Protein AF-A0A9X8VLS9-F1 (afdb_monomer_lite)

Organism: Serratia marcescens (NCBI:txid615)

InterPro domains:
  IPR002508 N-acetylmuramoyl-L-alanine amidase, catalytic domain [PF01520] (3-65)
  IPR002508 N-acetylmuramoyl-L-alanine amidase, catalytic domain [SM00646] (1-65)
  IPR002508 N-acetylmuramoyl-L-alanine amidase, catalytic domain [cd02696] (1-64)
  IPR018392 LysM domain [PS51782] (118-138)
  IPR018392 LysM domain [cd00118] (118-138)
  IPR050695 N-acetylmuramoyl-L-alanine amidase 3 [PTHR30404] (2-70)

Secondary structure (DSSP, 8-state):
-HHHHTTS--S-SSPPP---GGG--SSS---------TTSHHHHHHHT-HHHHHHHHHHHHHHHHHHHHHS---S------------SS---------PPPP-------------------PPTT--HHHHHHHHT--

pLDDT: mean 75.37, std 22.16, range [29.98, 98.44]

Sequence (138 aa):
LQQLQSVGSLHKRRPEHASLGVLRSPDIPSLLVETGFISNSTEERLLGSSAYQEKIAKAIHNGLRSYFLAHPLQADPKVENRPLDVAAAVNTSTPDVRQPEPIVSPAGASRSVSGKTQIHVVKRAETLSGIADSYGTT

Radius of gyration: 24.67 Å; chains: 1; bounding box: 64×37×47 Å

Structure (mmCIF, N/CA/C/O backbone):
data_AF-A0A9X8VLS9-F1
#
_entry.id   AF-A0A9X8VLS9-F1
#
loop_
_atom_site.group_PDB
_atom_site.id
_atom_site.type_symbol
_atom_site.label_atom_id
_atom_site.label_alt_id
_atom_site.label_comp_id
_atom_site.label_asym_id
_atom_site.label_entity_id
_atom_site.label_seq_id
_atom_site.pdbx_PDB_ins_code
_atom_site.Cartn_x
_atom_site.Cartn_y
_atom_site.Cartn_z
_atom_site.occupancy
_atom_site.B_iso_or_equiv
_atom_site.auth_seq_id
_atom_site.auth_comp_id
_atom_site.auth_asym_id
_atom_site.auth_atom_id
_atom_site.pdbx_PDB_model_num
ATOM 1 N N . LEU A 1 1 ? -6.732 -0.413 -9.523 1.00 81.25 1 LEU A N 1
ATOM 2 C CA . LEU A 1 1 ? -7.660 0.330 -8.632 1.00 81.25 1 LEU A CA 1
ATOM 3 C C . LEU A 1 1 ? -8.985 -0.387 -8.376 1.00 81.25 1 LEU A C 1
ATOM 5 O O . LEU A 1 1 ? -9.423 -0.365 -7.237 1.00 81.25 1 LEU A O 1
ATOM 9 N N . GLN A 1 2 ? -9.598 -1.046 -9.370 1.00 91.44 2 GLN A N 1
ATOM 10 C CA . GLN A 1 2 ? -10.884 -1.754 -9.205 1.00 91.44 2 GLN A CA 1
ATOM 11 C C . GLN A 1 2 ? -10.940 -2.683 -7.978 1.00 91.44 2 GLN A C 1
ATOM 13 O O . GLN A 1 2 ? -11.928 -2.678 -7.254 1.00 91.44 2 GLN A O 1
ATOM 18 N N . GLN A 1 3 ? -9.864 -3.430 -7.699 1.00 94.06 3 GLN A N 1
ATOM 19 C CA . GLN A 1 3 ? -9.827 -4.339 -6.547 1.00 94.06 3 GLN A CA 1
ATOM 20 C C . GLN A 1 3 ? -9.942 -3.595 -5.204 1.00 94.06 3 GLN A C 1
ATOM 22 O O . GLN A 1 3 ? -10.717 -4.012 -4.350 1.00 94.06 3 GLN A O 1
ATOM 27 N N . LEU A 1 4 ? -9.254 -2.461 -5.023 1.00 92.69 4 LEU A N 1
ATOM 28 C CA . LEU A 1 4 ? -9.341 -1.666 -3.788 1.00 92.69 4 LEU A CA 1
ATOM 29 C C . LEU A 1 4 ? -10.698 -0.957 -3.637 1.00 92.69 4 LEU A C 1
ATOM 31 O O . LEU A 1 4 ? -11.201 -0.857 -2.525 1.00 92.69 4 LEU A O 1
ATOM 35 N N . GLN A 1 5 ? -11.335 -0.549 -4.743 1.00 92.56 5 GLN A N 1
ATOM 36 C CA . GLN A 1 5 ? -12.695 0.023 -4.717 1.00 92.56 5 GLN A CA 1
ATOM 37 C C . GLN A 1 5 ? -13.745 -0.947 -4.161 1.00 92.56 5 GLN A C 1
ATOM 39 O O . GLN A 1 5 ? -14.777 -0.511 -3.665 1.00 92.56 5 GLN A O 1
ATOM 44 N N . SER A 1 6 ? -13.497 -2.258 -4.248 1.00 91.25 6 SER A N 1
ATOM 45 C CA . SER A 1 6 ? -14.399 -3.268 -3.684 1.00 91.25 6 SER A CA 1
ATOM 46 C C . SER A 1 6 ? -14.282 -3.415 -2.161 1.00 91.25 6 SER A C 1
ATOM 48 O O . SER A 1 6 ? -15.167 -3.992 -1.535 1.00 91.25 6 SER A O 1
ATOM 50 N N . VAL A 1 7 ? -13.201 -2.900 -1.563 1.00 92.25 7 VAL A N 1
ATOM 51 C CA . VAL A 1 7 ? -12.941 -2.985 -0.118 1.00 92.25 7 VAL A CA 1
ATOM 52 C C . VAL A 1 7 ? -13.518 -1.778 0.621 1.00 92.25 7 VAL A C 1
ATOM 54 O O . VAL A 1 7 ? -14.053 -1.936 1.717 1.00 92.25 7 VAL A O 1
ATOM 57 N N . GLY A 1 8 ? -13.444 -0.590 0.017 1.00 88.56 8 GLY A N 1
ATOM 58 C CA . GLY A 1 8 ? -13.924 0.654 0.607 1.00 88.56 8 GLY A CA 1
ATOM 59 C C . GLY A 1 8 ? -13.928 1.815 -0.386 1.00 88.56 8 GLY A C 1
ATOM 60 O O . GLY A 1 8 ? -13.555 1.671 -1.554 1.00 88.56 8 GLY A O 1
ATOM 61 N N . SER A 1 9 ? -14.359 2.985 0.087 1.00 88.38 9 SER A N 1
ATOM 62 C CA . SER A 1 9 ? -14.316 4.213 -0.710 1.00 88.38 9 SER A CA 1
ATOM 63 C C . SER A 1 9 ? -12.869 4.652 -0.922 1.00 88.38 9 SER A C 1
ATOM 65 O O . SER A 1 9 ? -12.086 4.699 0.023 1.00 88.38 9 SER A O 1
ATOM 67 N N . LEU A 1 10 ? -12.512 5.000 -2.157 1.00 90.38 10 LEU A N 1
ATOM 68 C CA . LEU A 1 10 ? -11.200 5.570 -2.445 1.00 90.38 10 LEU A CA 1
ATOM 69 C C . LEU A 1 10 ? -11.237 7.088 -2.310 1.00 90.38 10 LEU A C 1
ATOM 71 O O . LEU A 1 10 ? -12.111 7.741 -2.883 1.00 90.38 10 LEU A O 1
ATOM 75 N N . HIS A 1 11 ? -10.216 7.653 -1.666 1.00 89.44 11 HIS A N 1
ATOM 76 C CA . HIS A 1 11 ? -10.040 9.103 -1.591 1.00 89.44 11 HIS A CA 1
ATOM 77 C C . HIS A 1 11 ? -9.858 9.744 -2.981 1.00 89.44 11 HIS A C 1
ATOM 79 O O . HIS A 1 11 ? -10.329 10.854 -3.234 1.00 89.44 11 HIS A O 1
ATOM 85 N N . LYS A 1 12 ? -9.219 9.023 -3.915 1.00 89.88 12 LYS A N 1
ATOM 86 C CA . LYS A 1 12 ? -9.044 9.423 -5.319 1.00 89.88 12 LYS A CA 1
ATOM 87 C C . LYS A 1 12 ? -9.479 8.307 -6.263 1.00 89.88 12 LYS A C 1
ATOM 89 O O . LYS A 1 12 ? -9.215 7.128 -6.045 1.00 89.88 12 LYS A O 1
ATOM 94 N N . ARG A 1 13 ? -10.142 8.684 -7.361 1.00 87.94 13 ARG A N 1
ATOM 95 C CA . ARG A 1 13 ? -10.628 7.732 -8.380 1.00 87.94 13 ARG A CA 1
ATOM 96 C C . ARG A 1 13 ? -9.569 7.355 -9.418 1.00 87.94 13 ARG A C 1
ATOM 98 O O . ARG A 1 13 ? -9.787 6.411 -10.176 1.00 87.94 13 ARG A O 1
ATOM 105 N N . ARG A 1 14 ? -8.459 8.092 -9.473 1.00 91.00 14 ARG A N 1
ATOM 106 C CA . ARG A 1 14 ? -7.317 7.858 -10.364 1.00 91.00 14 ARG A CA 1
ATOM 107 C C . ARG A 1 14 ? -6.025 7.791 -9.543 1.00 91.00 14 ARG A C 1
ATOM 109 O O . ARG A 1 14 ? -6.022 8.313 -8.430 1.00 91.00 14 ARG A O 1
ATOM 116 N N . PRO A 1 15 ? -4.970 7.128 -10.052 1.00 91.69 15 PRO A N 1
ATOM 117 C CA . PRO A 1 15 ? -3.655 7.183 -9.431 1.00 91.69 15 PRO A CA 1
ATOM 118 C C . PRO A 1 15 ? -3.135 8.619 -9.445 1.00 91.69 15 PRO A C 1
ATOM 120 O O . PRO A 1 15 ? -3.293 9.320 -10.444 1.00 91.69 15 PRO A O 1
ATOM 123 N N . GLU A 1 16 ? -2.501 9.024 -8.354 1.00 92.19 16 GLU A N 1
ATOM 124 C CA . GLU A 1 16 ? -1.847 10.323 -8.253 1.00 92.19 16 GLU A CA 1
ATOM 125 C C . GLU A 1 16 ? -0.354 10.176 -8.565 1.00 92.19 16 GLU A C 1
ATOM 127 O O . GLU A 1 16 ? 0.268 9.160 -8.245 1.00 92.19 16 GLU A O 1
ATOM 132 N N . HIS A 1 17 ? 0.226 11.209 -9.172 1.00 89.19 17 HIS A N 1
ATOM 133 C CA . HIS A 1 17 ? 1.662 11.288 -9.415 1.00 89.19 17 HIS A CA 1
ATOM 134 C C . HIS A 1 17 ? 2.312 12.131 -8.320 1.00 89.19 17 HIS A C 1
ATOM 136 O O . HIS A 1 17 ? 1.893 13.259 -8.070 1.00 89.19 17 HIS A O 1
ATOM 142 N N . ALA A 1 18 ? 3.347 11.595 -7.673 1.00 85.00 18 ALA A N 1
ATOM 143 C CA . ALA A 1 18 ? 4.051 12.286 -6.601 1.00 85.00 18 ALA A CA 1
ATOM 144 C C . ALA A 1 18 ? 5.552 11.977 -6.626 1.00 85.00 18 ALA A C 1
ATOM 146 O O . ALA A 1 18 ? 5.968 10.846 -6.877 1.00 85.00 18 ALA A O 1
ATOM 147 N N . SER A 1 19 ? 6.373 12.975 -6.300 1.00 86.31 19 SER A N 1
ATOM 148 C CA . SER A 1 19 ? 7.838 12.860 -6.258 1.00 86.31 19 SER A CA 1
ATOM 149 C C . SER A 1 19 ? 8.340 12.331 -4.911 1.00 86.31 19 SER A C 1
ATOM 151 O O . SER A 1 19 ? 9.172 12.956 -4.250 1.00 86.31 19 SER A O 1
ATOM 153 N N . LEU A 1 20 ? 7.849 11.166 -4.492 1.00 88.44 20 LEU A N 1
ATOM 154 C CA . LEU A 1 20 ? 8.219 10.538 -3.220 1.00 88.44 20 LEU A CA 1
ATOM 155 C C . LEU A 1 20 ? 9.478 9.687 -3.379 1.00 88.44 20 LEU A C 1
ATOM 157 O O . LEU A 1 20 ? 9.567 8.909 -4.321 1.00 88.44 20 LEU A O 1
ATOM 161 N N . GLY A 1 21 ? 10.438 9.801 -2.453 1.00 88.44 21 GLY A N 1
ATOM 162 C CA . GLY A 1 21 ? 11.709 9.060 -2.516 1.00 88.44 21 GLY A CA 1
ATOM 163 C C . GLY A 1 21 ? 11.530 7.543 -2.649 1.00 88.44 21 GLY A C 1
ATOM 164 O O . GLY A 1 21 ? 12.211 6.916 -3.451 1.00 88.44 21 GLY A O 1
ATOM 165 N N . VAL A 1 22 ? 10.530 6.983 -1.960 1.00 88.69 22 VAL A N 1
ATOM 166 C CA . VAL A 1 22 ? 10.178 5.550 -2.002 1.00 88.69 22 VAL A CA 1
ATOM 167 C C . VAL A 1 22 ? 9.717 5.055 -3.378 1.00 88.69 22 VAL A C 1
ATOM 169 O O . VAL A 1 22 ? 9.709 3.855 -3.630 1.00 88.69 22 VAL A O 1
ATOM 172 N N . LEU A 1 23 ? 9.339 5.965 -4.281 1.00 90.06 23 LEU A N 1
ATOM 173 C CA . LEU A 1 23 ? 8.891 5.638 -5.636 1.00 90.06 23 LEU A CA 1
ATOM 174 C C . LEU A 1 23 ? 9.992 5.796 -6.692 1.00 90.06 23 LEU A C 1
ATOM 176 O O . LEU A 1 23 ? 9.741 5.546 -7.866 1.00 90.06 23 LEU A O 1
ATOM 180 N N . ARG A 1 24 ? 11.206 6.213 -6.312 1.00 78.94 24 ARG A N 1
ATOM 181 C CA . ARG A 1 24 ? 12.276 6.578 -7.258 1.00 78.94 24 ARG A CA 1
ATOM 182 C C . ARG A 1 24 ? 13.228 5.421 -7.573 1.00 78.94 24 ARG A C 1
ATOM 184 O O . ARG A 1 24 ? 14.441 5.601 -7.503 1.00 78.94 24 ARG A O 1
ATOM 191 N N . SER A 1 25 ? 12.698 4.249 -7.923 1.00 80.31 25 SER A N 1
ATOM 192 C CA . SER A 1 25 ? 13.529 3.183 -8.499 1.00 80.31 25 SER A CA 1
ATOM 193 C C . SER A 1 25 ? 13.421 3.214 -10.027 1.00 80.31 25 SER A C 1
ATOM 195 O O . SER A 1 25 ? 12.312 3.081 -10.541 1.00 80.31 25 SER A O 1
ATOM 197 N N . PRO A 1 26 ? 14.525 3.418 -10.769 1.00 74.00 26 PRO A N 1
ATOM 198 C CA . PRO A 1 26 ? 14.483 3.450 -12.231 1.00 74.00 26 PRO A CA 1
ATOM 199 C C . PRO A 1 26 ? 14.243 2.062 -12.842 1.00 74.00 26 PRO A C 1
ATOM 201 O O . PRO A 1 26 ? 13.651 1.968 -13.913 1.00 74.00 26 PRO A O 1
ATOM 204 N N . ASP A 1 27 ? 14.669 1.002 -12.150 1.00 81.12 27 ASP A N 1
ATOM 205 C CA . ASP A 1 27 ? 14.663 -0.372 -12.667 1.00 81.12 27 ASP A CA 1
ATOM 206 C C . ASP A 1 27 ? 13.548 -1.249 -12.066 1.00 81.12 27 ASP A C 1
ATOM 208 O O . ASP A 1 27 ? 13.330 -2.370 -12.525 1.00 81.12 27 ASP A O 1
ATOM 212 N N . ILE A 1 28 ? 12.824 -0.761 -11.050 1.00 82.31 28 ILE A N 1
ATOM 213 C CA . ILE A 1 28 ? 11.740 -1.500 -10.384 1.00 82.31 28 ILE A CA 1
ATOM 214 C C . ILE A 1 28 ? 10.460 -0.657 -10.420 1.00 82.31 28 ILE A C 1
ATOM 216 O O . ILE A 1 28 ? 10.477 0.479 -9.942 1.00 82.31 28 ILE A O 1
ATOM 220 N N . PRO A 1 29 ? 9.330 -1.187 -10.926 1.00 86.31 29 PRO A N 1
ATOM 221 C CA . PRO A 1 29 ? 8.057 -0.483 -10.853 1.00 86.31 29 PRO A CA 1
ATOM 222 C C . PRO A 1 29 ? 7.611 -0.344 -9.390 1.00 86.31 29 PRO A C 1
ATOM 224 O O . PRO A 1 29 ? 7.328 -1.337 -8.720 1.00 86.31 29 PRO A O 1
ATOM 227 N N . SER A 1 30 ? 7.514 0.896 -8.911 1.00 89.50 30 SER A N 1
ATOM 228 C CA . SER A 1 30 ? 7.128 1.220 -7.533 1.00 89.50 30 SER A CA 1
ATOM 229 C C . SER A 1 30 ? 5.762 1.902 -7.465 1.00 89.50 30 SER A C 1
ATOM 231 O O . SER A 1 30 ? 5.411 2.722 -8.313 1.00 89.50 30 SER A O 1
ATOM 233 N N . LEU A 1 31 ? 4.995 1.596 -6.416 1.00 91.69 31 LEU A N 1
ATOM 234 C CA . LEU A 1 31 ? 3.690 2.195 -6.130 1.00 91.69 31 LEU A CA 1
ATOM 235 C C . LEU A 1 31 ? 3.489 2.354 -4.621 1.00 91.69 31 LEU A C 1
ATOM 237 O O . LEU A 1 31 ? 3.892 1.492 -3.844 1.00 91.69 31 LEU A O 1
ATOM 241 N N . LEU A 1 32 ? 2.848 3.450 -4.213 1.00 93.88 32 LEU A N 1
ATOM 242 C CA . LEU A 1 32 ? 2.434 3.682 -2.832 1.00 93.88 32 LEU A CA 1
ATOM 243 C C . LEU A 1 32 ? 0.922 3.497 -2.753 1.00 93.88 32 LEU A C 1
ATOM 245 O O . LEU A 1 32 ? 0.182 4.083 -3.543 1.00 93.88 32 LEU A O 1
ATOM 249 N N . VAL A 1 33 ? 0.471 2.674 -1.807 1.00 94.00 33 VAL A N 1
ATOM 250 C CA . VAL A 1 33 ? -0.953 2.427 -1.563 1.00 94.00 33 VAL A CA 1
ATOM 251 C C . VAL A 1 33 ? -1.353 3.075 -0.249 1.00 94.00 33 VAL A C 1
ATOM 253 O O . VAL A 1 33 ? -0.844 2.711 0.806 1.00 94.00 33 VAL A O 1
ATOM 256 N N . GLU A 1 34 ? -2.295 4.005 -0.319 1.00 93.88 34 GLU A N 1
ATOM 257 C CA . GLU A 1 34 ? -2.992 4.528 0.850 1.00 93.88 34 GLU A CA 1
ATOM 258 C C . GLU A 1 34 ? -4.180 3.614 1.175 1.00 93.88 34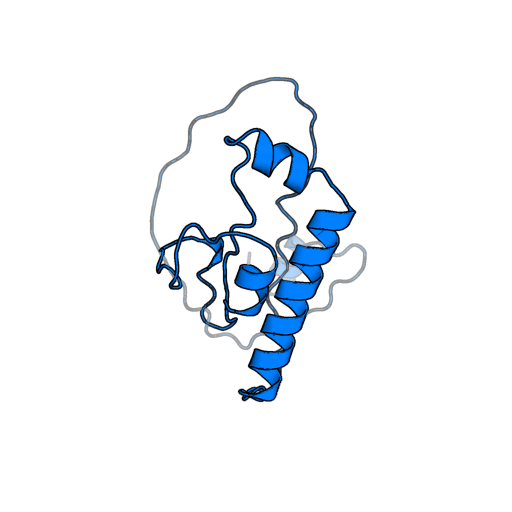 GLU A C 1
ATOM 260 O O . GLU A 1 34 ? -5.052 3.389 0.332 1.00 93.88 34 GLU A O 1
ATOM 265 N N . THR A 1 35 ? -4.193 3.037 2.378 1.00 94.31 35 THR A N 1
ATOM 266 C CA . THR A 1 35 ? -5.194 2.038 2.795 1.00 94.31 35 THR A CA 1
ATOM 267 C C . THR A 1 35 ? -6.329 2.619 3.643 1.00 94.31 35 THR A C 1
ATOM 269 O O . THR A 1 35 ? -7.325 1.933 3.871 1.00 94.31 35 THR A O 1
ATOM 272 N N . GLY A 1 36 ? -6.169 3.856 4.116 1.00 94.56 36 GLY A N 1
ATOM 273 C CA . GLY A 1 36 ? -7.120 4.605 4.938 1.00 94.56 36 GLY A CA 1
ATOM 274 C C . GLY A 1 36 ? -6.420 5.694 5.761 1.00 94.56 36 GLY A C 1
ATOM 275 O O . GLY A 1 36 ? -5.190 5.741 5.820 1.00 94.56 36 GLY A O 1
ATOM 276 N N . PHE A 1 37 ? -7.205 6.543 6.418 1.00 95.75 37 PHE A N 1
ATOM 277 C CA . PHE A 1 37 ? -6.754 7.669 7.230 1.00 95.75 37 PHE A CA 1
ATOM 278 C C . PHE A 1 37 ? -6.880 7.370 8.727 1.00 95.75 37 PHE A C 1
ATOM 280 O O . PHE A 1 37 ? -7.982 7.259 9.255 1.00 95.75 37 PHE A O 1
ATOM 287 N N . ILE A 1 38 ? -5.756 7.347 9.450 1.00 96.19 38 ILE A N 1
ATOM 288 C CA . ILE A 1 38 ? -5.750 7.194 10.921 1.00 96.19 38 ILE A CA 1
ATOM 289 C C . ILE A 1 38 ? -6.409 8.399 11.618 1.00 96.19 38 ILE A C 1
ATOM 291 O O . ILE A 1 38 ? -6.969 8.272 12.698 1.00 96.19 38 ILE A O 1
ATOM 295 N N . SER A 1 39 ? -6.411 9.574 10.983 1.00 97.44 39 SER A N 1
ATOM 296 C CA . SER A 1 39 ? -7.116 10.757 11.492 1.00 97.44 39 SER A CA 1
ATOM 297 C C . SER A 1 39 ? -8.644 10.621 11.473 1.00 97.44 39 SER A C 1
ATOM 299 O O . SER A 1 39 ? -9.334 11.417 12.110 1.00 97.44 39 SER A O 1
ATOM 301 N N . ASN A 1 40 ? -9.187 9.634 10.754 1.00 96.62 40 ASN A N 1
ATOM 302 C CA . ASN A 1 40 ? -10.601 9.297 10.774 1.00 96.62 40 ASN A CA 1
ATOM 303 C C . ASN A 1 40 ? -10.827 8.098 11.706 1.00 96.62 40 ASN A C 1
ATOM 305 O O . ASN A 1 40 ? -10.443 6.978 11.385 1.00 96.62 40 ASN A O 1
ATOM 309 N N . SER A 1 41 ? -11.519 8.309 12.827 1.00 97.62 41 SER A N 1
ATOM 310 C CA . SER A 1 41 ? -11.732 7.274 13.854 1.00 97.62 41 SER A CA 1
ATOM 311 C C . SER A 1 41 ? -12.442 6.011 13.347 1.00 97.62 41 SER A C 1
ATOM 313 O O . SER A 1 41 ? -12.242 4.917 13.880 1.00 97.62 41 SER A O 1
ATOM 315 N N . THR A 1 42 ? -13.277 6.131 12.310 1.00 96.50 42 THR A N 1
ATOM 316 C CA . THR A 1 42 ? -13.955 4.974 11.709 1.00 96.50 42 THR A CA 1
ATOM 317 C C . THR A 1 42 ? -12.973 4.145 10.888 1.00 96.50 42 THR A C 1
ATOM 319 O O . THR A 1 42 ? -12.938 2.921 11.027 1.00 96.50 42 THR A O 1
ATOM 322 N N . GLU A 1 43 ? -12.152 4.795 10.064 1.00 96.62 43 GLU A N 1
ATOM 323 C CA . GLU A 1 43 ? -11.131 4.121 9.260 1.00 96.62 43 GLU A CA 1
ATOM 324 C C . GLU A 1 43 ? -9.998 3.568 10.122 1.00 96.62 43 GLU A C 1
ATOM 326 O O . GLU A 1 43 ? -9.589 2.434 9.906 1.00 96.62 43 GLU A O 1
ATOM 331 N N . GLU A 1 44 ? -9.555 4.291 11.149 1.00 97.69 44 GLU A N 1
ATOM 332 C CA . GLU A 1 44 ? -8.579 3.808 12.130 1.00 97.69 44 GLU A CA 1
ATOM 333 C C . GLU A 1 44 ? -9.027 2.481 12.760 1.00 97.69 44 GLU A C 1
ATOM 335 O O . GLU A 1 44 ? -8.285 1.495 12.761 1.00 97.69 44 GLU A O 1
ATOM 340 N N . ARG A 1 45 ? -10.281 2.412 13.231 1.00 97.88 45 ARG A N 1
ATOM 341 C CA . ARG A 1 45 ? -10.837 1.185 13.816 1.00 97.88 45 ARG A CA 1
ATOM 342 C C . ARG A 1 45 ? -10.885 0.035 12.809 1.00 97.88 45 ARG A C 1
ATOM 344 O O . ARG A 1 45 ? -10.663 -1.115 13.189 1.00 97.88 45 ARG A O 1
ATOM 351 N N . LEU A 1 46 ? -11.178 0.324 11.541 1.00 97.31 46 LEU A N 1
ATOM 352 C CA . LEU A 1 46 ? -11.129 -0.673 10.471 1.00 97.31 46 LEU A CA 1
ATOM 353 C C . LEU A 1 46 ? -9.692 -1.124 10.198 1.00 97.31 46 LEU A C 1
ATOM 355 O O . LEU A 1 46 ? -9.448 -2.323 10.111 1.00 97.31 46 LEU A O 1
ATOM 359 N N . LEU A 1 47 ? -8.734 -0.201 10.125 1.00 97.19 47 LEU A N 1
ATOM 360 C CA . LEU A 1 47 ? -7.316 -0.498 9.913 1.00 97.19 47 LEU A CA 1
ATOM 361 C C . LEU A 1 47 ? -6.726 -1.353 11.042 1.00 97.19 47 LEU A C 1
ATOM 363 O O . LEU A 1 47 ? -5.835 -2.154 10.777 1.00 97.19 47 LEU A O 1
ATOM 367 N N . GLY A 1 48 ? -7.252 -1.253 12.266 1.00 97.44 48 GLY A N 1
ATOM 368 C CA . GLY A 1 48 ? -6.904 -2.137 13.384 1.00 97.44 48 GLY A CA 1
ATOM 369 C C . GLY A 1 48 ? -7.512 -3.548 13.318 1.00 97.44 48 GLY A C 1
ATOM 370 O O . GLY A 1 48 ? -7.158 -4.407 14.123 1.00 97.44 48 GLY A O 1
ATOM 371 N N . SER A 1 49 ? -8.431 -3.821 12.386 1.00 98.31 49 SER A N 1
ATOM 372 C CA . SER A 1 49 ? -9.101 -5.119 12.255 1.00 98.31 49 SER A CA 1
ATOM 373 C C . SER A 1 49 ? -8.349 -6.065 11.320 1.00 98.31 49 SER A C 1
ATOM 375 O O . SER A 1 49 ? -8.192 -5.781 10.132 1.00 98.31 49 SER A O 1
ATOM 377 N N . SER A 1 50 ? -8.003 -7.260 11.809 1.00 98.44 50 SER A N 1
ATOM 378 C CA . SER A 1 50 ? -7.387 -8.320 10.994 1.00 98.44 50 SER A CA 1
ATOM 379 C C . SER A 1 50 ? -8.233 -8.698 9.774 1.00 98.44 50 SER A C 1
ATOM 381 O O . SER A 1 50 ? -7.715 -8.857 8.671 1.00 98.44 50 SER A O 1
ATOM 383 N N . ALA A 1 51 ? -9.556 -8.771 9.936 1.00 98.19 51 ALA A N 1
ATOM 384 C CA . ALA A 1 51 ? -10.472 -9.094 8.847 1.00 98.19 51 ALA A CA 1
ATOM 385 C C . ALA A 1 51 ? -10.484 -8.022 7.744 1.00 98.19 51 ALA A C 1
ATOM 387 O O . ALA A 1 51 ? -10.692 -8.344 6.575 1.00 98.19 51 ALA A O 1
ATOM 388 N N . TYR A 1 52 ? -10.288 -6.747 8.091 1.00 97.94 52 TYR A N 1
ATOM 389 C CA . TYR A 1 52 ? -10.207 -5.666 7.107 1.00 97.94 52 TYR A CA 1
ATOM 390 C C . TYR A 1 52 ? -8.831 -5.617 6.432 1.00 97.94 52 TYR A C 1
ATOM 392 O O . TYR A 1 52 ? -8.757 -5.486 5.210 1.00 97.94 52 TYR A O 1
ATOM 400 N N . GLN A 1 53 ? -7.754 -5.820 7.195 1.00 98.12 53 GLN A N 1
ATOM 401 C CA . GLN A 1 53 ? -6.396 -5.952 6.658 1.00 98.12 53 GLN A CA 1
ATOM 402 C C . GLN A 1 53 ? -6.302 -7.090 5.630 1.00 98.12 53 GLN A C 1
ATOM 404 O O . GLN A 1 53 ? -5.751 -6.889 4.550 1.00 98.12 53 GLN A O 1
ATOM 409 N N . GLU A 1 54 ? -6.926 -8.241 5.902 1.00 98.38 54 GLU A N 1
ATOM 410 C CA . GLU A 1 54 ? -6.993 -9.368 4.960 1.00 98.38 54 GLU A CA 1
ATOM 411 C C . GLU A 1 54 ? -7.707 -8.983 3.653 1.00 98.38 54 GLU A C 1
ATOM 413 O O . GLU A 1 54 ? -7.256 -9.319 2.556 1.00 98.38 54 GLU A O 1
ATOM 418 N N . LYS A 1 55 ? -8.801 -8.211 3.734 1.00 98.06 55 LYS A N 1
ATOM 419 C CA . LYS A 1 55 ? -9.500 -7.709 2.537 1.00 98.06 55 LYS A CA 1
ATOM 420 C C . LYS A 1 55 ? -8.598 -6.803 1.699 1.00 98.06 55 LYS A C 1
ATOM 422 O O . LYS A 1 55 ? 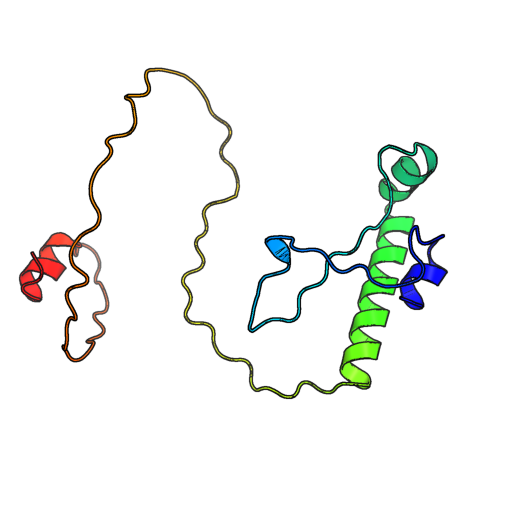-8.565 -6.955 0.477 1.00 98.06 55 LYS A O 1
ATOM 427 N N . ILE A 1 56 ? -7.860 -5.893 2.339 1.00 97.88 56 ILE A N 1
ATOM 428 C CA . ILE A 1 56 ? -6.898 -5.012 1.661 1.00 97.88 56 ILE A CA 1
ATOM 429 C C . ILE A 1 56 ? -5.795 -5.843 0.998 1.00 97.88 56 ILE A C 1
ATOM 431 O O . ILE A 1 56 ? -5.540 -5.678 -0.197 1.00 97.88 56 ILE A O 1
ATOM 435 N N . ALA A 1 57 ? -5.179 -6.767 1.738 1.00 98.00 57 ALA A N 1
ATOM 436 C CA . ALA A 1 57 ? -4.106 -7.621 1.239 1.00 98.00 57 ALA A CA 1
ATOM 437 C C . ALA A 1 57 ? -4.556 -8.42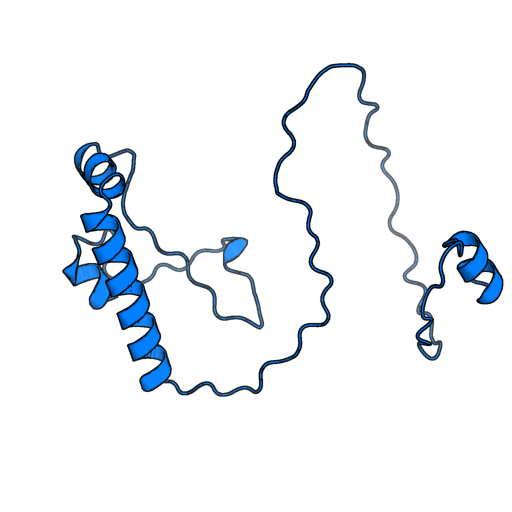7 0.012 1.00 98.00 57 ALA A C 1
ATOM 439 O O . ALA A 1 57 ? -3.893 -8.415 -1.029 1.00 98.00 57 ALA A O 1
ATOM 440 N N . LYS A 1 58 ? -5.742 -9.043 0.082 1.00 98.25 58 LYS A N 1
ATOM 441 C CA . LYS A 1 58 ? -6.333 -9.790 -1.031 1.00 98.25 58 LYS A CA 1
ATOM 442 C C . LYS A 1 58 ? -6.610 -8.904 -2.246 1.00 98.25 58 LYS A C 1
ATOM 444 O O . LYS A 1 58 ? -6.353 -9.323 -3.375 1.00 98.25 58 LYS A O 1
ATOM 449 N N . ALA A 1 59 ? -7.097 -7.681 -2.040 1.00 97.81 59 ALA A N 1
ATOM 450 C CA . ALA A 1 59 ? -7.325 -6.731 -3.125 1.00 97.81 59 ALA A CA 1
ATOM 451 C C . ALA A 1 59 ? -6.017 -6.313 -3.819 1.00 97.81 59 ALA A C 1
ATOM 453 O O . ALA A 1 59 ? -5.969 -6.269 -5.052 1.00 97.81 59 ALA A O 1
ATOM 454 N N . ILE A 1 60 ? -4.948 -6.059 -3.056 1.00 96.75 60 ILE A N 1
ATOM 455 C CA . ILE A 1 60 ? -3.616 -5.750 -3.601 1.00 96.75 60 ILE A CA 1
ATOM 456 C C . ILE A 1 60 ? -3.082 -6.944 -4.399 1.00 96.75 60 ILE A C 1
ATOM 458 O O . ILE A 1 60 ? -2.722 -6.784 -5.567 1.00 96.75 60 ILE A O 1
ATOM 462 N N . HIS A 1 61 ? -3.111 -8.146 -3.815 1.00 97.25 61 HIS A N 1
ATOM 463 C CA . HIS A 1 61 ? -2.696 -9.385 -4.476 1.00 97.25 61 HIS A CA 1
ATOM 464 C C . HIS A 1 61 ? -3.439 -9.600 -5.800 1.00 97.25 61 HIS A C 1
ATOM 466 O O . HIS A 1 61 ? -2.817 -9.801 -6.842 1.00 97.25 61 HIS A O 1
ATOM 472 N N . ASN A 1 62 ? -4.771 -9.511 -5.789 1.00 97.69 62 ASN A N 1
ATOM 473 C CA . ASN A 1 62 ? -5.577 -9.706 -6.992 1.00 97.69 62 ASN A CA 1
ATOM 474 C C . ASN A 1 62 ? -5.274 -8.647 -8.059 1.00 97.69 62 ASN A C 1
ATOM 476 O O . ASN A 1 62 ? -5.274 -8.957 -9.252 1.00 97.69 62 ASN A O 1
ATOM 480 N N . GLY A 1 63 ? -5.002 -7.407 -7.642 1.00 95.19 63 GLY A N 1
ATOM 481 C CA . GLY A 1 63 ? -4.604 -6.323 -8.534 1.00 95.19 63 GLY A CA 1
ATOM 482 C C . GLY A 1 63 ? -3.271 -6.609 -9.221 1.00 95.19 63 GLY A C 1
ATOM 483 O O . GLY A 1 63 ? -3.198 -6.536 -10.446 1.00 95.19 63 GLY A O 1
ATOM 484 N N . LEU A 1 64 ? -2.253 -6.996 -8.449 1.00 94.56 64 LEU A N 1
ATOM 485 C CA . LEU A 1 64 ? -0.931 -7.362 -8.967 1.00 94.56 64 LEU A CA 1
ATOM 486 C C . LEU A 1 64 ? -0.998 -8.590 -9.877 1.00 94.56 64 LEU A C 1
ATOM 488 O O . LEU A 1 64 ? -0.454 -8.570 -10.978 1.00 94.56 64 LEU A O 1
ATOM 492 N N . ARG A 1 65 ? -1.728 -9.634 -9.467 1.00 95.00 65 ARG A N 1
ATOM 493 C CA . ARG A 1 65 ? -1.941 -10.831 -10.287 1.00 95.00 65 ARG A CA 1
ATOM 494 C C . ARG A 1 65 ? -2.566 -10.474 -11.631 1.00 95.00 65 ARG A C 1
ATOM 496 O O . ARG A 1 65 ? -2.076 -10.907 -12.666 1.00 95.00 65 ARG A O 1
ATOM 503 N N . SER A 1 66 ? -3.624 -9.666 -11.621 1.00 94.75 66 SER A N 1
ATOM 504 C CA . SER A 1 66 ? -4.290 -9.223 -12.853 1.00 94.75 66 SER A CA 1
ATOM 505 C C . SER A 1 66 ? -3.355 -8.394 -13.734 1.00 94.75 66 SER A C 1
ATOM 507 O O . SER A 1 66 ? -3.346 -8.570 -14.948 1.00 94.75 66 SER A O 1
ATOM 509 N N . TYR A 1 67 ? -2.542 -7.522 -13.127 1.00 92.25 67 TYR A N 1
ATOM 510 C CA . TYR A 1 67 ? -1.558 -6.721 -13.849 1.00 92.25 67 TYR A CA 1
ATOM 511 C C . TYR A 1 67 ? -0.539 -7.598 -14.581 1.00 92.25 67 TYR A C 1
ATOM 513 O O . TYR A 1 67 ? -0.374 -7.416 -15.781 1.00 92.25 67 TYR A O 1
ATOM 521 N N . PHE A 1 68 ? 0.079 -8.572 -13.904 1.00 91.62 68 PHE A N 1
ATOM 522 C CA . PHE A 1 68 ? 1.095 -9.440 -14.514 1.00 91.62 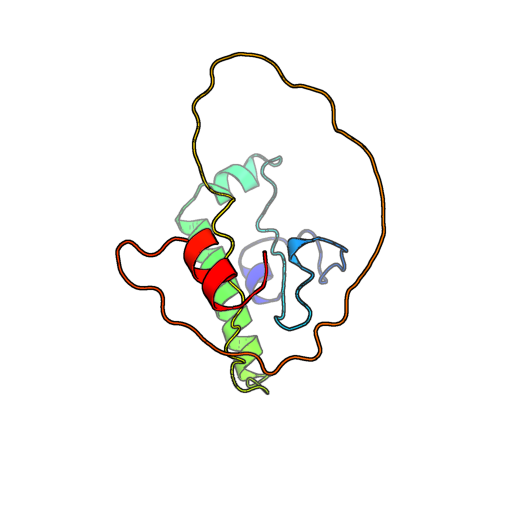68 PHE A CA 1
ATOM 523 C C . PHE A 1 68 ? 0.529 -10.477 -15.488 1.00 91.62 68 PHE A C 1
ATOM 525 O O . PHE A 1 68 ? 1.233 -10.906 -16.396 1.00 91.62 68 PHE A O 1
ATOM 532 N N . LEU A 1 69 ? -0.743 -10.863 -15.347 1.00 92.69 69 LEU A N 1
ATOM 533 C CA . LEU A 1 69 ? -1.424 -11.665 -16.367 1.00 92.69 69 LEU A CA 1
ATOM 534 C C . LEU A 1 69 ? -1.649 -10.868 -17.661 1.00 92.69 69 LEU A C 1
ATOM 536 O O . LEU A 1 69 ? -1.533 -11.428 -18.746 1.00 92.69 69 LEU A O 1
ATOM 540 N N . ALA A 1 70 ? -1.964 -9.575 -17.550 1.00 92.88 70 ALA A N 1
ATOM 541 C CA . ALA A 1 70 ? -2.158 -8.689 -18.700 1.00 92.88 70 ALA A CA 1
ATOM 542 C C . ALA A 1 70 ? -0.837 -8.149 -19.278 1.00 92.88 70 ALA A C 1
ATOM 544 O O . ALA A 1 70 ? -0.756 -7.871 -20.472 1.00 92.88 70 ALA A O 1
ATOM 545 N N . HIS A 1 71 ? 0.189 -8.016 -18.438 1.00 88.44 71 HIS A N 1
ATOM 546 C CA . HIS A 1 71 ? 1.525 -7.538 -18.783 1.00 88.44 71 HIS A CA 1
ATOM 547 C C . HIS A 1 71 ? 2.543 -8.580 -18.308 1.00 88.44 71 HIS A C 1
ATOM 549 O O . HIS A 1 71 ? 3.115 -8.431 -17.221 1.00 88.44 71 HIS A O 1
ATOM 555 N N . PRO A 1 72 ? 2.747 -9.661 -19.083 1.00 84.00 72 PRO A N 1
ATOM 556 C CA . PRO A 1 72 ? 3.781 -10.640 -18.782 1.00 84.00 72 PRO A CA 1
ATOM 557 C C . PRO A 1 72 ? 5.120 -9.931 -18.580 1.00 84.00 72 PRO A C 1
ATOM 559 O O . PRO A 1 72 ? 5.428 -8.981 -19.302 1.00 84.00 72 PRO A O 1
ATOM 562 N N . LEU A 1 73 ? 5.904 -10.367 -17.594 1.00 77.12 73 LEU A N 1
ATOM 563 C CA . LEU A 1 73 ? 7.201 -9.762 -17.297 1.00 77.12 73 LEU A CA 1
ATOM 564 C C . LEU A 1 73 ? 8.088 -9.776 -18.551 1.00 77.12 73 LEU A C 1
ATOM 566 O O . LEU A 1 73 ? 8.485 -10.835 -19.028 1.00 77.12 73 LEU A O 1
ATOM 570 N N . GLN A 1 74 ? 8.394 -8.592 -19.079 1.00 68.25 74 GLN A N 1
ATOM 571 C CA . GLN A 1 74 ? 9.335 -8.392 -20.179 1.00 68.25 74 GLN A CA 1
ATOM 572 C C . GLN A 1 74 ? 10.698 -7.961 -19.618 1.00 68.25 74 GLN A C 1
ATOM 574 O O . GLN A 1 74 ? 11.133 -6.843 -19.861 1.00 68.25 74 GLN A O 1
ATOM 579 N N . ALA A 1 75 ? 11.343 -8.797 -18.803 1.00 58.22 75 ALA A N 1
ATOM 580 C CA . ALA A 1 75 ? 12.765 -8.671 -18.461 1.00 58.22 75 ALA A CA 1
ATOM 581 C C . ALA A 1 75 ? 13.219 -9.890 -17.650 1.00 58.22 75 ALA A C 1
ATOM 583 O O . ALA A 1 75 ? 12.559 -10.269 -16.681 1.00 58.22 75 ALA A O 1
ATOM 584 N N . ASP A 1 76 ? 14.372 -10.454 -18.010 1.00 57.06 76 ASP A N 1
ATOM 585 C CA . ASP A 1 76 ? 15.133 -11.315 -17.108 1.00 57.06 76 ASP A CA 1
ATOM 586 C C . ASP A 1 76 ? 15.423 -10.550 -15.805 1.00 57.06 76 ASP A C 1
ATOM 588 O O . ASP A 1 76 ? 15.776 -9.364 -15.868 1.00 57.06 76 ASP A O 1
ATOM 592 N N . PRO A 1 77 ? 15.293 -11.174 -14.620 1.00 57.69 77 PRO A N 1
ATOM 593 C CA . PRO A 1 77 ? 15.679 -10.524 -13.378 1.00 57.69 77 PRO A CA 1
ATOM 594 C C . PRO A 1 77 ? 17.164 -10.162 -13.461 1.00 57.69 77 PRO A C 1
ATOM 596 O O . PRO A 1 77 ? 18.036 -11.032 -13.454 1.00 57.69 77 PRO A O 1
ATOM 599 N N . LYS A 1 78 ? 17.469 -8.864 -13.541 1.00 55.06 78 LYS A N 1
ATOM 600 C CA . LYS A 1 78 ? 18.836 -8.392 -13.341 1.00 55.06 78 LYS A CA 1
ATOM 601 C C . LYS A 1 78 ? 19.212 -8.726 -11.902 1.00 55.06 78 LYS A C 1
ATOM 603 O O . LYS A 1 78 ? 18.599 -8.219 -10.967 1.00 55.06 78 LYS A O 1
ATOM 608 N N . VAL A 1 79 ? 20.203 -9.598 -11.735 1.00 59.75 79 VAL A N 1
ATOM 609 C CA . VAL A 1 79 ? 20.846 -9.853 -10.444 1.00 59.75 79 VAL A CA 1
ATOM 610 C C . VAL A 1 79 ? 21.47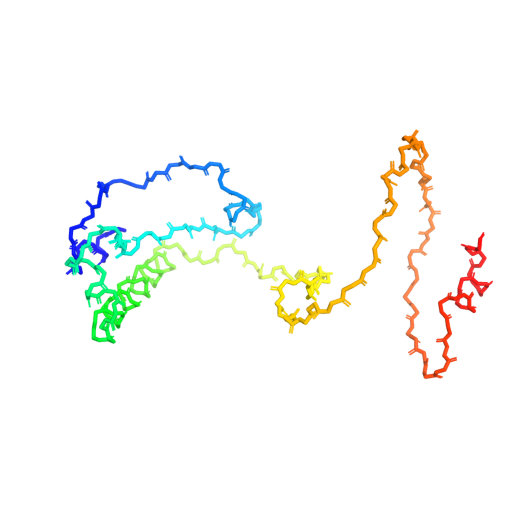0 -8.534 -9.992 1.00 59.75 79 VAL A C 1
ATOM 612 O O . VAL A 1 79 ? 22.519 -8.124 -10.490 1.00 59.75 79 VAL A O 1
ATOM 615 N N . GLU A 1 80 ? 20.779 -7.811 -9.115 1.00 59.81 80 GLU A N 1
ATOM 616 C CA . GLU A 1 80 ? 21.279 -6.561 -8.561 1.00 59.81 80 GLU A CA 1
ATOM 617 C C . GLU A 1 80 ? 22.386 -6.882 -7.548 1.00 59.81 80 GLU A C 1
ATOM 619 O O . GLU A 1 80 ? 22.125 -7.291 -6.422 1.00 59.81 80 GLU A O 1
ATOM 624 N N . ASN A 1 81 ? 23.644 -6.683 -7.953 1.00 52.03 81 ASN A N 1
ATOM 625 C CA . ASN A 1 81 ? 24.832 -6.808 -7.097 1.00 52.03 81 ASN A CA 1
ATOM 626 C C . ASN A 1 81 ? 25.009 -5.605 -6.148 1.00 52.03 81 ASN A C 1
ATOM 628 O O . ASN A 1 81 ? 26.134 -5.257 -5.785 1.00 52.03 81 ASN A O 1
ATOM 632 N N . ARG A 1 82 ? 23.924 -4.913 -5.783 1.00 59.22 82 ARG A N 1
ATOM 633 C CA . ARG A 1 82 ? 24.002 -3.787 -4.853 1.00 59.22 82 ARG A CA 1
ATOM 634 C C . ARG A 1 82 ? 24.124 -4.345 -3.430 1.00 59.22 82 ARG A C 1
ATOM 636 O O . ARG A 1 82 ? 23.285 -5.162 -3.047 1.00 59.22 82 ARG A O 1
ATOM 643 N N . PRO A 1 83 ? 25.125 -3.930 -2.634 1.00 49.88 83 PRO A N 1
ATOM 644 C CA . PRO A 1 83 ? 25.160 -4.272 -1.221 1.00 49.88 83 PRO A CA 1
ATOM 645 C C . PRO A 1 83 ? 23.870 -3.773 -0.571 1.00 49.88 83 PRO A C 1
ATOM 647 O O . PRO A 1 83 ? 23.481 -2.619 -0.755 1.00 49.88 83 PRO A O 1
ATOM 650 N N . LEU A 1 84 ? 23.178 -4.650 0.151 1.00 49.19 84 LEU A N 1
ATOM 651 C CA . LEU A 1 84 ? 22.086 -4.229 1.013 1.00 49.19 84 LEU A CA 1
ATOM 652 C C . LEU A 1 84 ? 22.719 -3.421 2.146 1.00 49.19 84 LEU A C 1
ATOM 654 O O . LEU A 1 84 ? 23.309 -4.004 3.054 1.00 49.19 84 LEU A O 1
ATOM 658 N N . ASP A 1 85 ? 22.624 -2.095 2.093 1.00 45.28 85 ASP A N 1
ATOM 659 C CA . ASP A 1 85 ? 22.931 -1.260 3.250 1.00 45.28 85 ASP A CA 1
ATOM 660 C C . ASP A 1 85 ? 21.862 -1.534 4.317 1.00 45.28 85 ASP A C 1
ATOM 662 O O . ASP A 1 85 ? 20.798 -0.915 4.368 1.00 45.28 85 ASP A O 1
ATOM 666 N N . VAL A 1 86 ? 22.129 -2.533 5.160 1.00 45.78 86 VAL A N 1
ATOM 667 C CA . VAL A 1 86 ? 21.350 -2.857 6.359 1.00 45.78 86 VAL A CA 1
ATOM 668 C C . VAL A 1 86 ? 21.648 -1.787 7.411 1.00 45.78 86 VAL A C 1
ATOM 670 O O . VAL A 1 86 ? 22.369 -2.021 8.375 1.00 45.78 86 VAL A O 1
ATOM 673 N N . ALA A 1 87 ? 21.139 -0.575 7.210 1.00 47.38 87 ALA A N 1
ATOM 674 C CA . ALA A 1 87 ? 21.303 0.521 8.161 1.00 47.38 87 ALA A CA 1
ATOM 675 C C . ALA A 1 87 ? 20.043 1.392 8.248 1.00 47.38 87 ALA A C 1
ATOM 677 O O . ALA A 1 87 ? 20.091 2.599 8.050 1.00 47.38 87 ALA A O 1
ATOM 678 N N . ALA A 1 88 ? 18.901 0.775 8.558 1.00 46.50 88 ALA A N 1
ATOM 679 C CA . ALA A 1 88 ? 17.738 1.486 9.097 1.00 46.50 88 ALA A CA 1
ATOM 680 C C . ALA A 1 88 ? 16.769 0.526 9.808 1.00 46.50 88 ALA A C 1
ATOM 682 O O . ALA A 1 88 ? 15.596 0.440 9.458 1.00 46.50 88 ALA A O 1
ATOM 683 N N . ALA A 1 89 ? 17.245 -0.216 10.811 1.00 41.88 89 ALA A N 1
ATOM 684 C CA . ALA A 1 89 ? 16.354 -0.829 11.792 1.00 41.88 89 ALA A CA 1
ATOM 685 C C . ALA A 1 89 ? 17.063 -1.026 13.141 1.00 41.88 89 ALA A C 1
ATOM 687 O O . ALA A 1 89 ? 17.917 -1.890 13.281 1.00 41.88 89 ALA A O 1
ATOM 688 N N . VAL A 1 90 ? 16.623 -0.224 14.117 1.00 41.41 90 VAL A N 1
ATOM 689 C CA . VAL A 1 90 ? 16.579 -0.509 15.562 1.00 41.41 90 VAL A CA 1
ATOM 690 C C . VAL A 1 90 ? 17.916 -0.662 16.297 1.00 41.41 90 VAL A C 1
ATOM 692 O O . VAL A 1 90 ? 18.530 -1.719 16.303 1.00 41.41 90 VAL A O 1
ATOM 695 N N . ASN A 1 91 ? 18.257 0.376 17.068 1.00 34.34 91 ASN A N 1
ATOM 696 C CA . ASN A 1 91 ? 18.632 0.224 18.476 1.00 34.34 91 ASN A CA 1
ATOM 697 C C . ASN A 1 91 ? 18.274 1.505 19.248 1.00 34.34 91 ASN A C 1
ATOM 699 O O . ASN A 1 91 ? 18.905 2.548 19.097 1.00 34.34 91 ASN A O 1
ATOM 703 N N . THR A 1 92 ? 17.234 1.420 20.075 1.00 40.12 92 THR A N 1
ATOM 704 C CA . THR A 1 92 ? 16.955 2.355 21.171 1.00 40.12 92 THR A CA 1
ATOM 705 C C . THR A 1 92 ? 17.903 2.069 22.328 1.00 40.12 92 THR A C 1
ATOM 707 O O . THR A 1 92 ? 17.701 1.068 23.004 1.00 40.12 92 THR A O 1
ATOM 710 N N . SER A 1 93 ? 18.874 2.962 22.549 1.00 36.38 93 SER A N 1
ATOM 711 C CA . SER A 1 93 ? 19.562 3.213 23.829 1.00 36.38 93 SER A CA 1
ATOM 712 C C . SER A 1 93 ? 20.308 4.554 23.740 1.00 36.38 93 SER A C 1
ATOM 714 O O . SER A 1 93 ? 21.368 4.630 23.126 1.00 36.38 93 SER A O 1
ATOM 716 N N . THR A 1 94 ? 19.783 5.619 24.343 1.00 36.28 94 THR A N 1
ATOM 717 C CA . THR A 1 94 ? 20.592 6.758 24.825 1.00 36.28 94 THR A CA 1
ATOM 718 C C . THR A 1 94 ? 21.007 6.445 26.271 1.00 36.28 94 THR A C 1
ATOM 720 O O . THR A 1 94 ? 20.205 5.835 26.984 1.00 36.28 94 THR A O 1
ATOM 723 N N . PRO A 1 95 ? 22.239 6.780 26.720 1.00 40.16 95 PRO A N 1
ATOM 724 C CA . PRO A 1 95 ? 22.555 8.180 27.027 1.00 40.16 95 PRO A CA 1
ATOM 725 C C . PRO A 1 95 ? 24.010 8.654 26.757 1.00 40.16 95 PRO A C 1
ATOM 727 O O . PRO A 1 95 ? 24.971 7.909 26.903 1.00 40.16 95 PRO A O 1
ATOM 730 N N . ASP A 1 96 ? 24.106 9.965 26.500 1.00 29.98 96 ASP A N 1
ATOM 731 C CA . ASP A 1 96 ? 25.157 10.904 26.946 1.00 29.98 96 ASP A CA 1
ATOM 732 C C . ASP A 1 96 ? 26.393 11.259 26.061 1.00 29.98 96 ASP A C 1
ATOM 734 O O . ASP A 1 96 ? 27.083 10.418 25.498 1.00 29.98 96 ASP A O 1
ATOM 738 N N . VAL A 1 97 ? 26.675 12.576 26.077 1.00 35.31 97 VAL A N 1
ATOM 739 C CA . VAL A 1 97 ? 27.901 13.361 25.780 1.00 35.31 97 VAL A CA 1
ATOM 740 C C . VAL A 1 97 ? 28.354 13.674 24.325 1.00 35.31 97 VAL A C 1
ATOM 742 O O . VAL A 1 97 ? 29.069 12.919 23.681 1.00 35.31 97 VAL A O 1
ATOM 745 N N . ARG A 1 98 ? 28.101 14.947 23.949 1.00 32.66 98 ARG A N 1
ATOM 746 C CA . ARG A 1 98 ? 28.865 15.907 23.094 1.00 32.66 98 ARG A CA 1
ATOM 747 C C . ARG A 1 98 ? 29.082 15.609 21.601 1.00 32.66 98 ARG A C 1
ATOM 749 O O . ARG A 1 98 ? 29.991 14.902 21.188 1.00 32.66 98 ARG A O 1
ATOM 756 N N . GLN A 1 99 ? 28.333 16.356 20.797 1.00 32.69 99 GLN A N 1
ATOM 757 C CA . GLN A 1 99 ? 28.532 16.594 19.369 1.00 32.69 99 GLN A CA 1
ATOM 758 C C . GLN A 1 99 ? 29.661 17.628 19.141 1.00 32.69 99 GLN A C 1
ATOM 760 O O . GLN A 1 99 ? 29.605 18.701 19.746 1.00 32.69 99 GLN A O 1
ATOM 765 N N . PRO A 1 100 ? 30.657 17.373 18.273 1.00 36.62 100 PRO A N 1
ATOM 766 C CA . PRO A 1 100 ? 31.391 18.431 17.593 1.00 36.62 100 PRO A CA 1
ATOM 767 C C . PRO A 1 100 ? 30.765 18.726 16.217 1.00 36.62 100 PRO A C 1
ATOM 769 O O . PRO A 1 100 ? 30.304 17.826 15.517 1.00 36.62 100 PRO A O 1
ATOM 772 N N . GLU A 1 101 ? 30.738 20.012 15.872 1.00 30.47 101 GLU A N 1
ATOM 773 C CA . GLU A 1 101 ? 30.224 20.619 14.633 1.00 30.47 101 GLU A CA 1
ATOM 774 C C . GLU A 1 101 ? 30.780 19.985 13.334 1.00 30.47 101 GLU A C 1
ATOM 776 O O . GLU A 1 101 ? 31.894 19.448 13.327 1.00 30.47 101 GLU A O 1
ATOM 781 N N . PRO A 1 102 ? 30.046 20.072 12.204 1.00 33.59 102 PRO A N 1
ATOM 782 C CA . PRO A 1 102 ? 30.454 19.471 10.940 1.00 33.59 102 PRO A CA 1
ATOM 783 C C . PRO A 1 102 ? 31.634 20.226 10.310 1.00 33.59 102 PRO A C 1
ATOM 785 O O . PRO A 1 102 ? 31.540 21.405 9.970 1.00 33.59 102 PRO A O 1
ATOM 788 N N . ILE A 1 103 ? 32.743 19.518 10.087 1.00 39.84 103 ILE A N 1
ATOM 789 C CA . ILE A 1 103 ? 33.850 20.002 9.256 1.00 39.84 103 ILE A CA 1
ATOM 790 C C . ILE A 1 103 ? 33.415 20.077 7.787 1.00 39.84 103 ILE A C 1
ATOM 792 O O . ILE A 1 103 ? 33.112 19.072 7.146 1.00 39.84 103 ILE A O 1
ATOM 796 N N . VAL A 1 104 ? 33.397 21.294 7.250 1.00 42.16 104 VAL A N 1
ATOM 797 C CA . VAL A 1 104 ? 33.165 21.584 5.832 1.00 42.16 104 VAL A CA 1
ATOM 798 C C . VAL A 1 104 ? 34.514 21.656 5.112 1.00 42.16 104 VAL A C 1
ATOM 800 O O . VAL A 1 104 ? 35.372 22.416 5.562 1.00 42.16 104 VAL A O 1
ATOM 803 N N . SER A 1 105 ? 34.665 20.934 3.986 1.00 37.03 105 SER A N 1
ATOM 804 C CA . SER A 1 105 ? 35.481 21.236 2.771 1.00 37.03 105 SER A CA 1
ATOM 805 C C . SER A 1 105 ? 36.250 20.014 2.227 1.00 37.03 105 SER A C 1
ATOM 807 O O . SER A 1 105 ? 36.640 19.160 3.017 1.00 37.03 105 SER A O 1
ATOM 809 N N . PRO A 1 106 ? 36.657 19.982 0.937 1.00 42.25 106 PRO A N 1
ATOM 810 C CA . PRO A 1 106 ? 36.043 20.535 -0.273 1.00 42.25 106 PRO A CA 1
ATOM 811 C C . PRO A 1 106 ? 35.848 19.460 -1.372 1.00 42.25 106 PRO A C 1
ATOM 813 O O . PRO A 1 106 ? 36.385 18.356 -1.321 1.00 42.25 106 PRO A O 1
ATOM 816 N N . ALA A 1 107 ? 35.090 19.805 -2.413 1.00 46.09 107 ALA A N 1
ATOM 817 C CA . ALA A 1 107 ? 35.038 19.043 -3.656 1.00 46.09 107 ALA A CA 1
ATOM 818 C C . ALA A 1 107 ? 36.425 18.986 -4.329 1.00 46.09 107 ALA A C 1
ATOM 820 O O . ALA A 1 107 ? 37.057 20.025 -4.521 1.00 46.09 107 ALA A O 1
ATOM 821 N N . GLY A 1 108 ? 36.880 17.796 -4.739 1.00 33.81 108 GLY A N 1
ATOM 822 C CA . GLY A 1 108 ? 38.088 17.658 -5.555 1.00 33.81 108 GLY A CA 1
ATOM 823 C C . GLY A 1 108 ? 38.563 16.218 -5.777 1.00 33.81 108 GLY A C 1
ATOM 824 O O . GLY A 1 108 ? 38.814 15.494 -4.827 1.00 33.81 108 GLY A O 1
ATOM 825 N N . ALA A 1 109 ? 38.762 15.877 -7.056 1.00 35.22 109 ALA A N 1
ATOM 826 C CA . ALA A 1 109 ? 39.457 14.709 -7.618 1.00 35.22 109 ALA A CA 1
ATOM 827 C C . ALA A 1 109 ? 38.716 13.352 -7.675 1.00 35.22 109 ALA A C 1
ATOM 829 O O . ALA A 1 109 ? 39.027 12.401 -6.963 1.00 35.22 109 ALA A O 1
ATOM 830 N N . SER A 1 110 ? 37.850 13.202 -8.686 1.00 38.81 110 SER A N 1
ATOM 831 C CA . SER A 1 110 ? 37.587 11.893 -9.303 1.00 38.81 110 SER A CA 1
ATOM 832 C C . SER A 1 110 ? 38.861 11.402 -10.002 1.00 38.81 110 SER A C 1
ATOM 834 O O . SER A 1 110 ? 39.144 11.768 -11.144 1.00 38.81 110 SER A O 1
ATOM 836 N N . ARG A 1 111 ? 39.652 10.576 -9.314 1.00 46.91 111 ARG A N 1
ATOM 837 C CA . ARG A 1 111 ? 40.778 9.848 -9.908 1.00 46.91 111 ARG A CA 1
ATOM 838 C C . ARG A 1 111 ? 40.208 8.647 -10.669 1.00 46.91 111 ARG A C 1
ATOM 840 O O . ARG A 1 111 ? 39.766 7.677 -10.064 1.00 46.91 111 ARG A O 1
ATOM 847 N N . SER A 1 112 ? 40.184 8.727 -11.998 1.00 43.69 112 SER A N 1
ATOM 848 C CA . SER A 1 112 ? 39.821 7.601 -12.867 1.00 43.69 112 SER A CA 1
ATOM 849 C C . SER A 1 112 ? 40.868 6.492 -12.726 1.00 43.69 112 SER A C 1
ATOM 851 O O . SER A 1 112 ? 41.931 6.555 -13.346 1.00 43.69 112 SER A O 1
ATOM 853 N N . VAL A 1 113 ? 40.589 5.481 -11.901 1.00 53.41 113 VAL A N 1
ATOM 854 C CA . VAL A 1 113 ? 41.435 4.288 -11.763 1.00 53.41 113 VAL A CA 1
ATOM 855 C C . VAL A 1 113 ? 41.167 3.370 -12.956 1.00 53.41 113 VAL A C 1
ATOM 857 O O . VAL A 1 113 ? 40.272 2.532 -12.938 1.00 53.41 113 VAL A O 1
ATOM 860 N N . SER A 1 114 ? 41.943 3.548 -14.026 1.00 50.94 114 SER A N 1
ATOM 861 C CA . SER A 1 114 ? 41.989 2.613 -15.155 1.00 50.94 114 SER A CA 1
ATOM 862 C C . SER A 1 114 ? 42.835 1.396 -14.766 1.00 50.94 114 SER A C 1
ATOM 864 O O . SER A 1 114 ? 43.999 1.286 -15.146 1.00 50.94 114 SER A O 1
ATOM 866 N N . GLY A 1 115 ? 42.261 0.495 -13.972 1.00 60.03 115 GLY A N 1
ATOM 867 C CA . GLY A 1 115 ? 42.860 -0.786 -13.600 1.00 60.03 115 GLY A CA 1
ATOM 868 C C . GLY A 1 115 ? 41.869 -1.926 -13.819 1.00 60.03 115 GLY A C 1
ATOM 869 O O . GLY A 1 115 ? 40.668 -1.749 -13.630 1.00 60.03 115 GLY A O 1
ATOM 870 N N . LYS A 1 116 ? 42.354 -3.104 -14.229 1.00 61.97 116 LYS A N 1
ATOM 871 C CA . LYS A 1 116 ? 41.524 -4.318 -14.285 1.00 61.97 116 LYS A CA 1
ATOM 872 C C . LYS A 1 116 ? 41.010 -4.614 -12.874 1.00 61.97 116 LYS A C 1
ATOM 874 O O . LYS A 1 116 ? 41.820 -4.851 -11.983 1.00 61.97 116 LYS A O 1
A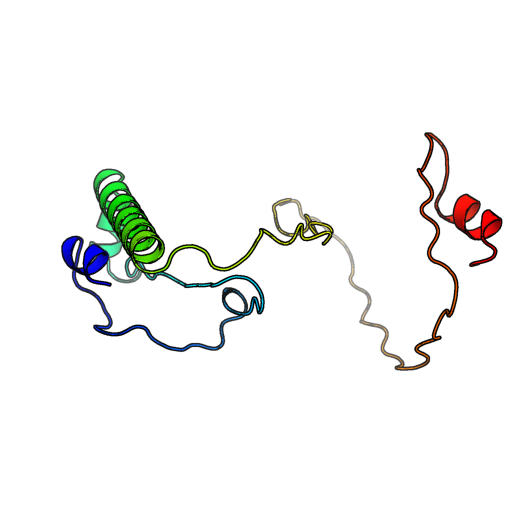TOM 879 N N . THR A 1 117 ? 39.693 -4.611 -12.675 1.00 65.06 117 THR A N 1
ATOM 880 C CA . THR A 1 117 ? 39.084 -5.008 -11.399 1.00 65.06 117 THR A CA 1
ATOM 881 C C . THR A 1 117 ? 39.473 -6.451 -11.089 1.00 65.06 117 THR A C 1
ATOM 883 O O . THR A 1 117 ? 39.202 -7.350 -11.885 1.00 65.06 117 THR A O 1
ATOM 886 N N . GLN A 1 118 ? 40.121 -6.673 -9.947 1.00 66.31 118 GLN A N 1
ATOM 887 C CA . GLN A 1 118 ? 40.430 -8.007 -9.441 1.00 66.31 118 GLN A CA 1
ATOM 888 C C . GLN A 1 118 ? 39.592 -8.286 -8.196 1.00 66.31 118 GLN A C 1
ATOM 890 O O . GLN A 1 118 ? 39.439 -7.420 -7.338 1.00 66.31 118 GLN A O 1
ATOM 895 N N . ILE A 1 119 ? 39.030 -9.492 -8.122 1.00 78.50 119 ILE A N 1
ATOM 896 C CA . ILE A 1 119 ? 38.233 -9.949 -6.982 1.00 78.50 119 ILE A CA 1
ATOM 897 C C . ILE A 1 119 ? 39.162 -10.703 -6.031 1.00 78.50 119 ILE A C 1
ATOM 899 O O . ILE A 1 119 ? 39.761 -11.704 -6.425 1.00 78.50 119 ILE A O 1
ATOM 903 N N . HIS A 1 120 ? 39.249 -10.242 -4.783 1.00 78.38 120 HIS A N 1
ATOM 904 C CA . HIS A 1 120 ? 39.965 -10.921 -3.701 1.00 78.38 120 HIS A CA 1
ATOM 905 C C . HIS A 1 120 ? 38.971 -11.489 -2.686 1.00 78.38 120 HIS A C 1
ATOM 907 O O . HIS A 1 120 ? 38.055 -10.790 -2.252 1.00 78.38 120 HIS A O 1
ATOM 913 N N . VAL A 1 121 ? 39.143 -12.755 -2.302 1.00 87.00 121 VAL A N 1
ATOM 914 C CA . VAL A 1 121 ? 38.312 -13.403 -1.276 1.00 87.00 121 VAL A CA 1
ATOM 915 C C . VAL A 1 121 ? 39.032 -13.312 0.066 1.00 87.00 121 VAL A C 1
ATOM 917 O O . VAL A 1 121 ? 40.056 -13.966 0.262 1.00 87.00 121 VAL A O 1
ATOM 920 N N . VAL A 1 122 ? 38.474 -12.517 0.983 1.00 83.62 122 VAL A N 1
ATOM 921 C CA . VAL A 1 122 ? 39.066 -12.237 2.300 1.00 83.62 122 VAL A CA 1
ATOM 922 C C . VAL A 1 122 ? 39.114 -13.498 3.165 1.00 83.62 122 VAL A C 1
ATOM 924 O O . VAL A 1 122 ? 38.113 -14.208 3.311 1.00 83.62 122 VAL A O 1
ATOM 927 N N . LYS A 1 123 ? 40.272 -13.771 3.773 1.00 89.81 123 LYS A N 1
ATOM 928 C CA . LYS A 1 123 ? 40.463 -14.897 4.704 1.00 89.81 123 LYS A CA 1
ATOM 929 C C . LYS A 1 123 ? 40.309 -14.451 6.161 1.00 89.81 123 LYS A C 1
ATOM 931 O O . LYS A 1 123 ? 40.429 -13.277 6.501 1.00 89.81 123 LYS A O 1
ATOM 936 N N . ARG A 1 124 ? 40.056 -15.405 7.068 1.00 79.75 124 ARG A N 1
ATOM 937 C CA . ARG A 1 124 ? 40.021 -15.120 8.515 1.00 79.75 124 ARG A CA 1
ATOM 938 C C . ARG A 1 124 ? 41.364 -14.523 8.967 1.00 79.75 124 ARG A C 1
ATOM 940 O O . ARG A 1 124 ? 42.404 -15.081 8.635 1.00 79.75 124 ARG A O 1
ATOM 947 N N . ALA A 1 125 ? 41.295 -13.446 9.757 1.00 84.25 125 ALA A N 1
ATOM 948 C CA . ALA A 1 125 ? 42.412 -12.639 10.277 1.00 84.25 125 ALA A CA 1
ATOM 949 C C . ALA A 1 125 ? 43.112 -11.686 9.283 1.00 84.25 125 ALA A C 1
ATOM 951 O O . ALA A 1 125 ? 44.110 -11.064 9.639 1.00 84.25 125 ALA A O 1
ATOM 952 N N . GLU A 1 126 ? 42.582 -11.516 8.072 1.00 85.62 126 GLU A N 1
ATOM 953 C CA . GLU A 1 126 ? 43.057 -10.504 7.127 1.00 85.62 126 GLU A CA 1
ATOM 954 C C . GLU A 1 126 ? 42.423 -9.131 7.427 1.00 85.62 126 GLU A C 1
ATOM 956 O O . GLU A 1 126 ? 41.247 -9.046 7.789 1.00 85.62 126 GLU A O 1
ATOM 961 N N . THR A 1 127 ? 43.197 -8.049 7.308 1.00 88.00 127 THR A N 1
ATOM 962 C CA . THR A 1 127 ? 42.728 -6.679 7.574 1.00 88.00 127 THR A CA 1
ATOM 963 C C . THR A 1 127 ? 42.635 -5.875 6.283 1.00 88.00 127 THR A C 1
ATOM 965 O O . THR A 1 127 ? 43.384 -6.109 5.336 1.00 88.00 127 THR A O 1
ATOM 968 N N . LEU A 1 128 ? 41.742 -4.881 6.253 1.00 77.06 128 LEU A N 1
ATOM 969 C CA . LEU A 1 128 ? 41.590 -3.988 5.098 1.00 77.06 128 LEU A CA 1
ATOM 970 C C . LEU A 1 128 ? 42.894 -3.252 4.762 1.00 77.06 128 LEU A C 1
ATOM 972 O O . LEU A 1 128 ? 43.224 -3.106 3.590 1.00 77.06 128 LEU A O 1
ATOM 976 N N . SER A 1 129 ? 43.653 -2.849 5.783 1.00 79.19 129 SER A N 1
ATOM 977 C CA . SER A 1 129 ? 44.964 -2.218 5.613 1.00 79.19 129 SER A CA 1
ATOM 978 C C . SER A 1 129 ? 45.983 -3.177 4.993 1.00 79.19 129 SER A C 1
ATOM 980 O O . SER A 1 129 ? 46.631 -2.812 4.023 1.00 79.19 129 SER A O 1
ATOM 982 N N . GLY A 1 130 ? 46.057 -4.429 5.463 1.00 82.56 130 GLY A N 1
ATOM 983 C CA . GLY A 1 130 ? 46.974 -5.421 4.888 1.00 82.56 130 GLY A CA 1
ATOM 984 C C . GLY A 1 130 ? 46.632 -5.796 3.441 1.00 82.56 130 GLY A C 1
ATOM 985 O O . GLY A 1 130 ? 47.524 -6.045 2.633 1.00 82.56 130 GLY A O 1
ATOM 986 N N . ILE A 1 131 ? 45.344 -5.778 3.084 1.00 80.56 131 ILE A N 1
ATOM 987 C CA . ILE A 1 131 ? 44.900 -5.955 1.695 1.00 80.56 131 ILE A CA 1
ATOM 988 C C . ILE A 1 131 ? 45.314 -4.738 0.858 1.00 80.56 131 ILE A C 1
ATOM 990 O O . ILE A 1 131 ? 45.872 -4.906 -0.222 1.00 80.56 131 ILE A O 1
ATOM 994 N N . ALA A 1 132 ? 45.096 -3.518 1.349 1.00 78.75 132 ALA A N 1
ATOM 995 C CA . ALA A 1 132 ? 45.473 -2.294 0.640 1.00 78.75 132 ALA A CA 1
ATOM 996 C C . ALA A 1 132 ? 46.985 -2.217 0.363 1.00 78.75 132 ALA A C 1
ATOM 998 O O . ALA A 1 132 ? 47.378 -1.866 -0.750 1.00 78.75 132 ALA A O 1
ATOM 999 N N . ASP A 1 133 ? 47.818 -2.636 1.319 1.00 82.19 133 ASP A N 1
ATOM 1000 C CA . ASP A 1 133 ? 49.272 -2.750 1.145 1.00 82.19 133 ASP A CA 1
ATOM 1001 C C . ASP A 1 133 ? 49.624 -3.740 0.022 1.00 82.19 133 ASP A C 1
ATOM 1003 O O . ASP A 1 133 ? 50.492 -3.473 -0.809 1.00 82.19 133 ASP A O 1
ATOM 1007 N N . SER A 1 134 ? 48.907 -4.868 -0.051 1.00 76.56 134 SER A N 1
ATOM 1008 C CA . SER A 1 134 ? 49.140 -5.911 -1.061 1.00 76.56 134 SER A CA 1
ATOM 1009 C C . SER A 1 134 ? 48.786 -5.477 -2.489 1.00 76.56 134 SER A C 1
ATOM 1011 O O . SER A 1 134 ? 49.362 -5.987 -3.451 1.00 76.56 134 SER A O 1
ATOM 1013 N N . TYR A 1 135 ? 47.881 -4.502 -2.624 1.00 81.25 135 TYR A N 1
ATOM 1014 C CA . TYR A 1 135 ? 47.459 -3.932 -3.905 1.00 81.25 135 TYR A CA 1
ATOM 1015 C C . TYR A 1 135 ? 48.017 -2.524 -4.161 1.00 81.25 135 TYR A C 1
ATOM 1017 O O . TYR A 1 135 ? 47.712 -1.931 -5.197 1.00 81.25 135 TYR A O 1
ATOM 1025 N N . GLY A 1 136 ? 48.850 -1.993 -3.259 1.00 72.31 136 GLY A N 1
ATOM 1026 C CA . GLY A 1 136 ? 49.478 -0.680 -3.410 1.00 72.31 136 GLY A CA 1
ATOM 1027 C C . GLY A 1 136 ? 48.478 0.480 -3.430 1.00 72.31 136 GLY A C 1
ATOM 1028 O O . GLY A 1 136 ? 48.686 1.444 -4.166 1.00 72.31 136 GLY A O 1
ATOM 1029 N N . THR A 1 137 ? 47.377 0.376 -2.676 1.00 70.69 137 THR A N 1
ATOM 1030 C CA . THR A 1 137 ? 46.295 1.380 -2.652 1.00 70.69 137 THR A CA 1
ATOM 1031 C C . THR A 1 137 ? 46.268 2.235 -1.380 1.00 70.69 137 THR A C 1
ATOM 1033 O O . THR A 1 137 ? 45.223 2.805 -1.070 1.00 70.69 137 THR A O 1
ATOM 1036 N N . THR A 1 138 ? 47.373 2.280 -0.630 1.00 58.34 138 THR A N 1
ATOM 1037 C CA . THR A 1 138 ? 47.537 3.070 0.605 1.00 58.34 138 THR A CA 1
ATOM 1038 C C . THR A 1 138 ? 47.531 4.571 0.368 1.00 58.34 138 THR A C 1
ATOM 1040 O O . THR A 1 138 ? 48.181 4.999 -0.616 1.00 58.34 138 THR A O 1
#

Foldseek 3Di:
DVLLVVLDDDPDPDDDDDPDPQCPDPVDHDDDDDNDDCVDVVRVVLVPDPVSVVSVVVSVVVVVVVVCVVPPDPDDPDPPPDPPPPPDDDDDDDDDDDDDDDDDDDDDDPDPPPDDDDDDDDDPPDDPVNVCVVVVND